Protein AF-A0A6B2CJ01-F1 (afdb_monomer_lite)

Structure (mmCIF, N/CA/C/O backbone):
data_AF-A0A6B2CJ01-F1
#
_entry.id   AF-A0A6B2CJ01-F1
#
loop_
_atom_site.group_PDB
_atom_site.id
_atom_site.type_symbol
_atom_site.label_atom_id
_atom_site.label_alt_id
_atom_site.label_comp_id
_atom_site.label_asym_id
_atom_site.label_entity_id
_atom_site.label_seq_id
_atom_site.pdbx_PDB_ins_code
_atom_site.Cartn_x
_atom_site.Cartn_y
_atom_site.Cartn_z
_atom_site.occupancy
_atom_site.B_iso_or_equiv
_atom_site.auth_seq_id
_atom_site.auth_comp_id
_atom_site.auth_asym_id
_atom_site.auth_atom_id
_atom_site.pdbx_PDB_model_num
ATOM 1 N N . THR A 1 1 ? -17.247 3.261 -7.123 1.00 86.69 1 THR A N 1
ATOM 2 C CA . THR A 1 1 ? -16.817 4.658 -6.903 1.00 86.69 1 THR A CA 1
ATOM 3 C C . THR A 1 1 ? -15.326 4.687 -6.706 1.00 86.69 1 THR A C 1
ATOM 5 O O . THR A 1 1 ? -14.814 3.746 -6.115 1.00 86.69 1 THR A O 1
ATOM 8 N N . VAL A 1 2 ? -14.649 5.714 -7.213 1.00 92.25 2 VAL A N 1
ATOM 9 C CA . VAL A 1 2 ? -13.234 5.975 -6.919 1.00 92.25 2 VAL A CA 1
ATOM 10 C C . VAL A 1 2 ? -13.175 7.196 -6.012 1.00 92.25 2 VAL A C 1
ATOM 12 O O . VAL A 1 2 ? -13.924 8.149 -6.227 1.00 92.25 2 VAL A O 1
ATOM 15 N N . GLY A 1 3 ? -12.338 7.149 -4.988 1.00 96.06 3 GLY A N 1
ATOM 16 C CA . GLY A 1 3 ? -12.121 8.259 -4.072 1.00 96.06 3 GLY A CA 1
ATOM 17 C C . GLY A 1 3 ? -10.789 8.121 -3.356 1.00 96.06 3 GLY A C 1
ATOM 18 O O . GLY A 1 3 ? -10.045 7.176 -3.594 1.00 96.06 3 GLY A O 1
ATOM 19 N N . LYS A 1 4 ? -10.514 9.059 -2.457 1.00 97.50 4 LYS A N 1
ATOM 20 C CA . LYS A 1 4 ? -9.321 9.045 -1.617 1.00 97.50 4 LYS A CA 1
ATOM 21 C C . LYS A 1 4 ? -9.708 8.677 -0.189 1.00 97.50 4 LYS A C 1
ATOM 23 O O . LYS A 1 4 ? -10.661 9.236 0.355 1.00 97.50 4 LYS A O 1
ATOM 28 N N . TRP A 1 5 ? -8.976 7.748 0.412 1.00 98.31 5 TRP A N 1
ATOM 29 C CA . TRP A 1 5 ? -9.060 7.453 1.837 1.00 98.31 5 TRP A CA 1
ATOM 30 C C . TRP A 1 5 ? -7.911 8.153 2.557 1.00 98.31 5 TRP A C 1
ATOM 32 O O . TRP A 1 5 ? -6.755 8.000 2.170 1.00 98.31 5 TRP A O 1
ATOM 42 N N . VAL A 1 6 ? -8.243 8.935 3.584 1.00 98.38 6 VAL A N 1
ATOM 43 C CA . VAL A 1 6 ? -7.283 9.676 4.408 1.00 98.38 6 VAL A CA 1
ATOM 44 C C . VAL A 1 6 ? -7.495 9.274 5.857 1.00 98.38 6 VAL A C 1
ATOM 46 O O . VAL A 1 6 ? -8.622 9.319 6.355 1.00 98.38 6 VAL A O 1
ATOM 49 N N . TYR A 1 7 ? -6.421 8.891 6.538 1.00 98.62 7 TYR A N 1
ATOM 50 C CA . TYR A 1 7 ? -6.477 8.475 7.933 1.00 98.62 7 TYR A CA 1
ATOM 51 C C . TYR A 1 7 ? -5.224 8.909 8.690 1.00 98.62 7 TYR A C 1
ATOM 53 O O . TYR A 1 7 ? -4.113 8.834 8.168 1.00 98.62 7 TYR A O 1
ATOM 61 N N . PHE A 1 8 ? -5.397 9.351 9.936 1.00 98.62 8 PHE A N 1
ATOM 62 C CA . PHE A 1 8 ? -4.280 9.676 10.817 1.00 98.62 8 PHE A CA 1
ATOM 63 C C . PHE A 1 8 ? -3.867 8.441 11.628 1.00 98.62 8 PHE A C 1
ATOM 65 O O . PHE A 1 8 ? -4.526 8.058 12.598 1.00 98.62 8 PHE A O 1
ATOM 72 N N . ASP A 1 9 ? -2.767 7.815 11.220 1.00 98.62 9 ASP A N 1
ATOM 73 C CA . ASP A 1 9 ? -2.156 6.656 11.864 1.00 98.62 9 ASP A CA 1
ATOM 74 C C . ASP A 1 9 ? -1.401 7.085 13.123 1.00 98.62 9 ASP A C 1
ATOM 76 O O . ASP A 1 9 ? -0.196 7.326 13.098 1.00 98.62 9 ASP A O 1
ATOM 80 N N . LYS A 1 10 ? -2.129 7.211 14.234 1.00 98.31 10 LYS A N 1
ATOM 81 C CA . LYS A 1 10 ? -1.575 7.612 15.537 1.00 98.31 10 LYS A CA 1
ATOM 82 C C . LYS A 1 10 ? -0.554 6.621 16.113 1.00 98.31 10 LYS A C 1
ATOM 84 O O . LYS A 1 10 ? 0.255 7.024 16.941 1.00 98.31 10 LYS A O 1
ATOM 89 N N . ASP A 1 11 ? -0.610 5.353 15.709 1.00 97.88 11 ASP A N 1
ATOM 90 C CA . ASP A 1 11 ? 0.212 4.278 16.275 1.00 97.88 11 ASP A CA 1
ATOM 91 C C . ASP A 1 11 ? 1.487 4.042 15.442 1.00 97.88 11 ASP A C 1
ATOM 93 O O . ASP A 1 11 ? 2.360 3.270 15.838 1.00 97.88 11 ASP A O 1
ATOM 97 N N . GLY A 1 12 ? 1.623 4.729 14.300 1.00 98.06 12 GLY A N 1
ATOM 98 C CA . GLY A 1 12 ? 2.792 4.639 13.429 1.00 98.06 12 GLY A CA 1
ATOM 99 C C . GLY A 1 12 ? 2.933 3.279 12.748 1.00 98.06 12 GLY A C 1
ATOM 100 O O . GLY A 1 12 ? 4.050 2.834 12.492 1.00 98.06 12 GLY A O 1
ATOM 101 N N . VAL A 1 13 ? 1.821 2.608 12.450 1.00 97.56 13 VAL A N 1
ATOM 102 C CA . VAL A 1 13 ? 1.789 1.303 11.776 1.00 97.56 13 VAL A CA 1
ATOM 103 C C . VAL A 1 13 ? 2.495 1.338 10.418 1.00 97.56 13 VAL A C 1
ATOM 105 O O . VAL A 1 13 ? 3.205 0.389 10.076 1.00 97.56 13 VAL A O 1
ATOM 108 N N . VAL A 1 14 ? 2.317 2.406 9.636 1.00 98.38 14 VAL A N 1
ATOM 109 C CA . VAL A 1 14 ? 2.888 2.512 8.282 1.00 98.38 14 VAL A CA 1
ATOM 110 C C . VAL A 1 14 ? 4.345 2.978 8.330 1.00 98.38 14 VAL A C 1
ATOM 112 O O . VAL A 1 14 ? 5.243 2.244 7.898 1.00 98.38 14 VAL A O 1
ATOM 115 N N . TYR A 1 15 ? 4.585 4.158 8.909 1.00 97.69 15 TYR A N 1
ATOM 116 C CA . TYR A 1 15 ? 5.877 4.858 8.844 1.00 97.69 15 TYR A CA 1
ATOM 117 C C . TYR A 1 15 ? 6.728 4.759 10.120 1.00 97.69 15 TYR A C 1
ATOM 119 O O . TYR A 1 15 ? 7.838 5.282 10.166 1.00 97.69 15 TYR A O 1
ATOM 127 N N . GLY A 1 16 ? 6.243 4.091 11.170 1.00 97.69 16 GLY A N 1
ATOM 128 C CA . GLY A 1 16 ? 6.944 3.985 12.455 1.00 97.69 16 GLY A CA 1
ATOM 129 C C . GLY A 1 16 ? 6.784 5.200 13.377 1.00 97.69 16 GLY A C 1
ATOM 130 O O . GLY A 1 16 ? 7.378 5.221 14.452 1.00 97.69 16 GLY A O 1
ATOM 131 N N . HIS A 1 17 ? 5.994 6.204 12.987 1.00 98.06 17 HIS A N 1
ATOM 132 C CA . HIS A 1 17 ? 5.631 7.355 13.816 1.00 98.06 17 HIS A CA 1
ATOM 133 C C . HIS A 1 17 ? 4.249 7.908 13.421 1.00 98.06 17 HIS A C 1
ATOM 135 O O . HIS A 1 17 ? 3.809 7.670 12.288 1.00 98.06 17 HIS A O 1
ATOM 141 N N . PRO A 1 18 ? 3.575 8.675 14.305 1.00 98.56 18 PRO A N 1
ATOM 142 C CA . PRO A 1 18 ? 2.276 9.268 14.010 1.00 98.56 18 PRO A CA 1
ATOM 143 C C . PRO A 1 18 ? 2.294 10.087 12.720 1.00 98.56 18 PRO A C 1
ATOM 145 O O . PRO A 1 18 ? 3.130 10.984 12.578 1.00 98.56 18 PRO A O 1
ATOM 148 N N . SER A 1 19 ? 1.410 9.754 11.779 1.00 98.56 19 SER A N 1
ATOM 149 C CA . SER A 1 19 ? 1.432 10.311 10.419 1.00 98.56 19 SER A CA 1
ATOM 150 C C . SER A 1 19 ? 0.065 10.271 9.743 1.00 98.56 19 SER A C 1
ATOM 152 O O . SER A 1 19 ? -0.760 9.406 10.030 1.00 98.56 19 SER A O 1
ATOM 154 N N . GLN A 1 20 ? -0.154 11.164 8.778 1.00 98.50 20 GLN A N 1
ATOM 155 C CA . GLN A 1 20 ? -1.269 11.045 7.839 1.00 98.50 20 GLN A CA 1
ATOM 156 C C . GLN A 1 20 ? -0.929 10.019 6.751 1.00 98.50 20 GLN A C 1
ATOM 158 O O . GLN A 1 20 ? 0.158 10.051 6.176 1.00 98.50 20 GLN A O 1
ATOM 163 N N . VAL A 1 21 ? -1.866 9.117 6.475 1.00 98.56 21 VAL A N 1
ATOM 164 C CA . VAL A 1 21 ? -1.799 8.122 5.403 1.00 98.56 21 VAL A CA 1
ATOM 165 C C . VAL A 1 21 ? -2.903 8.438 4.404 1.00 98.56 21 VAL A C 1
ATOM 167 O O . VAL A 1 21 ? -4.057 8.635 4.791 1.00 98.56 21 VAL A O 1
ATOM 170 N N . GLU A 1 22 ? -2.545 8.483 3.125 1.00 98.12 22 GLU A N 1
ATOM 171 C CA . GLU A 1 22 ? -3.475 8.688 2.018 1.00 98.12 22 GLU A CA 1
ATOM 172 C C . GLU A 1 22 ? -3.327 7.561 1.007 1.00 98.12 22 GLU A C 1
ATOM 174 O O . GLU A 1 22 ? -2.212 7.139 0.716 1.00 98.12 22 GLU A O 1
ATOM 179 N N . VAL A 1 23 ? -4.445 7.087 0.463 1.00 98.06 23 VAL A N 1
ATOM 180 C CA . VAL A 1 23 ? -4.447 6.089 -0.611 1.00 98.06 23 VAL A CA 1
ATOM 181 C C . VAL A 1 23 ? -5.695 6.243 -1.468 1.00 98.06 23 VAL A C 1
ATOM 183 O O . VAL A 1 23 ? -6.774 6.572 -0.959 1.00 98.06 23 VAL A O 1
ATOM 186 N N . ASP A 1 24 ? -5.570 5.989 -2.766 1.00 98.38 24 ASP A N 1
ATOM 187 C CA . ASP A 1 24 ? -6.731 5.920 -3.642 1.00 98.38 24 ASP A CA 1
ATOM 188 C C . ASP A 1 24 ? -7.469 4.599 -3.416 1.00 98.38 24 ASP A C 1
ATOM 190 O O . ASP A 1 24 ? -6.874 3.526 -3.313 1.00 98.38 24 ASP A O 1
ATOM 194 N N . VAL A 1 25 ? -8.794 4.674 -3.326 1.00 98.06 25 VAL A N 1
ATOM 195 C CA . VAL A 1 25 ? -9.665 3.524 -3.109 1.00 98.06 25 VAL A CA 1
ATOM 196 C C . VAL A 1 25 ? -10.744 3.463 -4.180 1.00 98.06 25 VAL A C 1
ATOM 198 O O . VAL A 1 25 ? -11.504 4.408 -4.404 1.00 98.06 25 VAL A O 1
ATOM 201 N N . ALA A 1 26 ? -10.845 2.307 -4.825 1.00 98.06 26 ALA A N 1
ATOM 202 C CA . ALA A 1 26 ? -11.963 1.953 -5.678 1.00 98.06 26 ALA A CA 1
ATOM 203 C C . ALA A 1 26 ? -12.849 0.930 -4.962 1.00 98.06 26 ALA A C 1
ATOM 205 O O . ALA A 1 26 ? -12.379 -0.108 -4.501 1.00 98.06 26 ALA A O 1
ATOM 206 N N . ILE A 1 27 ? -14.148 1.216 -4.893 1.00 97.25 27 ILE A N 1
ATOM 207 C CA . ILE A 1 27 ? -15.156 0.285 -4.376 1.00 97.25 27 ILE A CA 1
ATOM 208 C C . ILE A 1 27 ? -16.024 -0.177 -5.538 1.00 97.25 27 ILE A C 1
ATOM 210 O O . ILE A 1 27 ? -16.687 0.642 -6.197 1.00 97.25 27 ILE A O 1
ATOM 214 N N . ARG A 1 28 ? -16.024 -1.489 -5.780 1.00 94.75 28 ARG A N 1
ATOM 215 C CA . ARG A 1 28 ? -16.819 -2.143 -6.820 1.00 94.75 28 ARG A CA 1
ATOM 216 C C . ARG A 1 28 ? -17.415 -3.433 -6.276 1.00 94.75 28 ARG A C 1
ATOM 218 O O . ARG A 1 28 ? -16.678 -4.293 -5.813 1.00 94.75 28 ARG A O 1
ATOM 225 N N . ASP A 1 29 ? -18.740 -3.547 -6.328 1.00 94.62 29 ASP A N 1
ATOM 226 C CA . ASP A 1 29 ? -19.475 -4.753 -5.924 1.00 94.62 29 ASP A CA 1
ATOM 227 C C . ASP A 1 29 ? -19.081 -5.246 -4.512 1.00 94.62 29 ASP A C 1
ATOM 229 O O . ASP A 1 29 ? -18.847 -6.426 -4.278 1.00 94.62 29 ASP A O 1
ATOM 233 N N . GLY A 1 30 ? -18.924 -4.303 -3.572 1.00 93.31 30 GLY A N 1
ATOM 234 C CA . GLY A 1 30 ? -18.497 -4.568 -2.189 1.00 93.31 30 GLY A CA 1
ATOM 235 C C . GLY A 1 30 ? -17.002 -4.862 -2.010 1.00 93.31 30 GLY A C 1
ATOM 236 O O . GLY A 1 30 ? -16.524 -4.927 -0.882 1.00 93.31 30 GLY A O 1
ATOM 237 N N . THR A 1 31 ? -16.239 -4.987 -3.096 1.00 96.69 31 THR A N 1
ATOM 238 C CA . THR A 1 31 ? -14.786 -5.178 -3.050 1.00 96.69 31 THR A CA 1
ATOM 239 C C . THR A 1 31 ? -14.081 -3.834 -2.947 1.00 96.69 31 THR A C 1
ATOM 241 O O . THR A 1 31 ? -14.315 -2.940 -3.764 1.00 96.69 31 THR A O 1
ATOM 244 N N . HIS A 1 32 ? -13.198 -3.709 -1.958 1.00 98.50 32 HIS A N 1
ATOM 245 C CA . HIS A 1 32 ? -12.337 -2.548 -1.769 1.00 98.50 32 HIS A CA 1
ATOM 246 C C . HIS A 1 32 ? -10.982 -2.816 -2.420 1.00 98.50 32 HIS A C 1
ATOM 248 O O . HIS A 1 32 ? -10.355 -3.846 -2.168 1.00 98.50 32 HIS A O 1
ATOM 254 N N . ILE A 1 33 ? -10.540 -1.894 -3.266 1.00 98.62 33 ILE A N 1
ATOM 255 C CA . ILE A 1 33 ? -9.273 -1.970 -3.985 1.00 98.62 33 ILE A CA 1
ATOM 256 C C . ILE A 1 33 ? -8.492 -0.713 -3.635 1.00 98.62 33 ILE A C 1
ATOM 258 O O . ILE A 1 33 ? -8.925 0.383 -3.986 1.00 98.62 33 ILE A O 1
ATOM 262 N N . LEU A 1 34 ? -7.374 -0.871 -2.934 1.00 98.75 34 LEU A N 1
ATOM 263 C CA . LEU A 1 34 ? -6.422 0.213 -2.731 1.00 98.75 34 LEU A CA 1
ATOM 264 C C . LEU A 1 34 ? -5.473 0.255 -3.918 1.00 98.75 34 LEU A C 1
ATOM 266 O O . LEU A 1 34 ? -5.013 -0.793 -4.378 1.00 98.75 34 LEU A O 1
ATOM 270 N N . ILE A 1 35 ? -5.202 1.457 -4.406 1.00 98.38 35 ILE A N 1
ATOM 271 C CA . ILE A 1 35 ? -4.394 1.688 -5.596 1.00 98.38 35 ILE A CA 1
ATOM 272 C C . ILE A 1 35 ? -3.253 2.629 -5.220 1.00 98.38 35 ILE A C 1
ATOM 274 O O . ILE A 1 35 ? -3.492 3.722 -4.714 1.00 98.38 35 ILE A O 1
ATOM 278 N N . GLU A 1 36 ? -2.028 2.194 -5.493 1.00 97.56 36 GLU A N 1
ATOM 279 C CA . GLU A 1 36 ? -0.816 3.008 -5.416 1.00 97.56 36 GLU A CA 1
ATOM 280 C C . GLU A 1 36 ? -0.241 3.148 -6.828 1.00 97.56 36 GLU A C 1
ATOM 282 O O . GLU A 1 36 ? -0.123 2.161 -7.561 1.00 97.56 36 GLU A O 1
ATOM 287 N N . ILE A 1 37 ? 0.120 4.369 -7.224 1.00 96.81 37 ILE A N 1
ATOM 288 C CA . ILE A 1 37 ? 0.720 4.653 -8.532 1.00 96.81 37 ILE A CA 1
ATOM 289 C C . ILE A 1 37 ? 2.090 5.282 -8.310 1.00 96.81 37 ILE A C 1
ATOM 291 O O . ILE A 1 37 ? 2.191 6.349 -7.706 1.00 96.81 37 ILE A O 1
ATOM 295 N N . LYS A 1 38 ? 3.149 4.663 -8.841 1.00 95.88 38 LYS A N 1
ATOM 296 C CA . LYS A 1 38 ? 4.519 5.192 -8.742 1.00 95.88 38 LYS A CA 1
ATOM 297 C C . LYS A 1 38 ? 5.203 5.177 -10.099 1.00 95.88 38 LYS A C 1
ATOM 299 O O . LYS A 1 38 ? 4.929 4.323 -10.928 1.00 95.88 38 LYS A O 1
ATOM 304 N N . ALA A 1 39 ? 6.127 6.109 -10.328 1.00 96.25 39 ALA A N 1
ATOM 305 C CA . ALA A 1 39 ? 6.962 6.103 -11.535 1.00 96.25 39 ALA A CA 1
ATOM 306 C C . ALA A 1 39 ? 8.012 4.975 -11.522 1.00 96.25 39 ALA A C 1
ATOM 308 O O . ALA A 1 39 ? 8.531 4.584 -12.561 1.00 96.25 39 ALA A O 1
ATOM 309 N N . SER A 1 40 ? 8.352 4.479 -10.337 1.00 96.50 40 SER A N 1
ATOM 310 C CA . SER A 1 40 ? 9.246 3.354 -10.101 1.00 96.50 40 SER A CA 1
ATOM 311 C C . SER A 1 40 ? 8.904 2.783 -8.731 1.00 96.50 40 SER A C 1
ATOM 313 O O . SER A 1 40 ? 8.562 3.548 -7.825 1.00 96.50 40 SER A O 1
ATOM 315 N N . ALA A 1 41 ? 8.979 1.465 -8.577 1.00 97.38 41 ALA A N 1
ATOM 316 C CA . ALA A 1 41 ? 8.708 0.795 -7.316 1.00 97.38 41 ALA A CA 1
ATOM 317 C C . ALA A 1 41 ? 9.877 -0.088 -6.877 1.00 97.38 41 ALA A C 1
ATOM 319 O O . ALA A 1 41 ? 10.567 -0.712 -7.684 1.00 97.38 41 ALA A O 1
ATOM 320 N N . SER A 1 42 ? 10.054 -0.164 -5.565 1.00 97.81 42 SER A N 1
ATOM 321 C CA . SER A 1 42 ? 11.027 -1.006 -4.882 1.00 97.81 42 SER A CA 1
ATOM 322 C C . SER A 1 42 ? 10.339 -1.990 -3.932 1.00 97.81 42 SER A C 1
ATOM 324 O O . SER A 1 42 ? 9.137 -1.917 -3.666 1.00 97.81 42 SER A O 1
ATOM 326 N N . SER A 1 43 ? 11.118 -2.889 -3.329 1.00 98.06 43 SER A N 1
ATOM 327 C CA . SER A 1 43 ? 10.630 -3.722 -2.223 1.00 98.06 43 SER A CA 1
ATOM 328 C C . SER A 1 43 ? 10.186 -2.905 -1.003 1.00 98.06 43 SER A C 1
ATOM 330 O O . SER A 1 43 ? 9.331 -3.361 -0.247 1.00 98.06 43 SER A O 1
ATOM 332 N N . G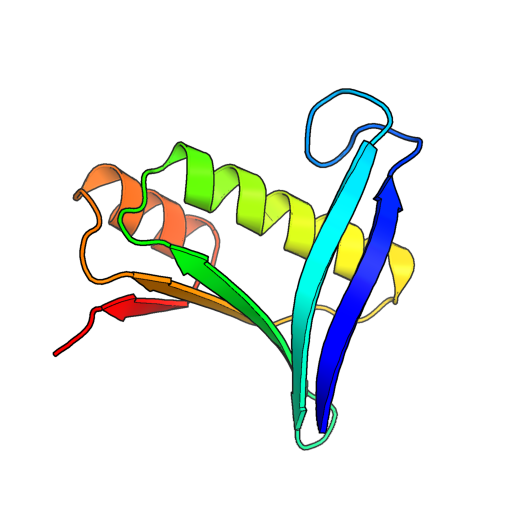LY A 1 44 ? 10.771 -1.717 -0.797 1.00 98.00 44 GLY A N 1
ATOM 333 C CA . GLY A 1 44 ? 10.377 -0.798 0.272 1.00 98.00 44 GLY A CA 1
ATOM 334 C C . GLY A 1 44 ? 8.974 -0.243 0.045 1.00 98.00 44 GLY A C 1
ATOM 335 O O . GLY A 1 44 ? 8.154 -0.295 0.957 1.00 98.00 44 GLY A O 1
ATOM 336 N N . ASP A 1 45 ? 8.674 0.170 -1.189 1.00 97.81 45 ASP A N 1
ATOM 337 C CA . ASP A 1 45 ? 7.340 0.639 -1.581 1.00 97.81 45 ASP A CA 1
ATOM 338 C C . ASP A 1 45 ? 6.285 -0.460 -1.417 1.00 97.81 45 ASP A C 1
ATOM 340 O O . ASP A 1 45 ? 5.213 -0.220 -0.869 1.00 97.81 45 ASP A O 1
ATOM 344 N N . ALA A 1 46 ? 6.601 -1.696 -1.822 1.00 98.31 46 ALA A N 1
ATOM 345 C CA . ALA A 1 46 ? 5.705 -2.834 -1.622 1.00 98.31 46 ALA A CA 1
ATOM 346 C C . ALA A 1 46 ? 5.429 -3.091 -0.127 1.00 98.31 46 ALA A C 1
ATOM 348 O O . ALA A 1 46 ? 4.288 -3.332 0.273 1.00 98.31 46 ALA A O 1
ATOM 349 N N . LEU A 1 47 ? 6.463 -3.014 0.720 1.00 98.38 47 LEU A N 1
ATOM 350 C CA . LEU A 1 47 ? 6.315 -3.189 2.163 1.00 98.38 47 LEU A CA 1
ATOM 351 C C . LEU A 1 47 ? 5.467 -2.074 2.783 1.00 98.38 47 LEU A C 1
ATOM 353 O O . LEU A 1 47 ? 4.563 -2.369 3.563 1.00 98.38 47 LEU A O 1
ATOM 357 N N . GLU A 1 48 ? 5.730 -0.820 2.432 1.00 98.56 48 GLU A N 1
ATOM 358 C CA . GLU A 1 48 ? 4.940 0.331 2.867 1.00 98.56 48 GLU A CA 1
ATOM 359 C C . GLU A 1 48 ? 3.468 0.171 2.470 1.00 98.56 48 GLU A C 1
ATOM 361 O O . GLU A 1 48 ? 2.586 0.218 3.330 1.00 98.56 48 GLU A O 1
ATOM 366 N N . PHE A 1 49 ? 3.200 -0.151 1.204 1.00 98.69 49 PHE A N 1
ATOM 367 C CA . PHE A 1 49 ? 1.841 -0.317 0.699 1.00 98.69 49 PHE A CA 1
ATOM 368 C C . PHE A 1 49 ? 1.096 -1.482 1.372 1.00 98.69 49 PHE A C 1
ATOM 370 O O . PHE A 1 49 ? -0.091 -1.378 1.686 1.00 98.69 49 PHE A O 1
ATOM 377 N N . SER A 1 50 ? 1.798 -2.568 1.714 1.00 98.75 50 SER A N 1
ATOM 378 C CA . SER A 1 50 ? 1.215 -3.657 2.511 1.00 98.75 50 SER A CA 1
ATOM 379 C C . SER A 1 50 ? 0.795 -3.209 3.918 1.00 98.75 50 SER A C 1
ATOM 381 O O . SER A 1 50 ? -0.229 -3.664 4.437 1.00 98.75 50 SER A O 1
ATOM 383 N N . ARG A 1 51 ? 1.539 -2.278 4.534 1.00 98.69 51 ARG A N 1
ATOM 384 C CA . ARG A 1 51 ? 1.181 -1.703 5.839 1.00 98.69 51 ARG A CA 1
ATOM 385 C C . ARG A 1 51 ? -0.025 -0.784 5.719 1.00 98.69 51 ARG A C 1
ATOM 387 O O . ARG A 1 51 ? -0.885 -0.842 6.593 1.00 98.69 51 ARG A O 1
ATOM 394 N N . VAL A 1 52 ? -0.132 -0.015 4.633 1.00 98.81 52 VAL A N 1
ATOM 395 C CA . VAL A 1 52 ? -1.338 0.772 4.321 1.00 98.81 52 VAL A CA 1
ATOM 396 C C . VAL A 1 52 ? -2.556 -0.148 4.216 1.00 98.81 52 VAL A C 1
ATOM 398 O O . VAL A 1 52 ? -3.567 0.104 4.868 1.00 98.81 52 VAL A O 1
ATOM 401 N N . GLY A 1 53 ? -2.441 -1.265 3.492 1.00 98.75 53 GLY A N 1
ATOM 402 C CA . GLY A 1 53 ? -3.495 -2.281 3.406 1.00 98.75 53 GLY A CA 1
ATOM 403 C C . GLY A 1 53 ? -3.915 -2.846 4.763 1.00 98.75 53 GLY A C 1
ATOM 404 O O . GLY A 1 53 ? -5.106 -2.927 5.063 1.00 98.75 53 GLY A O 1
ATOM 405 N N . LYS A 1 54 ? -2.943 -3.181 5.618 1.00 98.62 54 LYS A N 1
ATOM 406 C CA . LYS A 1 54 ? -3.204 -3.687 6.973 1.00 98.62 54 LYS A CA 1
ATOM 407 C C . LYS A 1 54 ? -3.860 -2.641 7.876 1.00 98.62 54 LYS A C 1
ATOM 409 O O . LYS A 1 54 ? -4.759 -2.973 8.650 1.00 98.62 54 LYS A O 1
ATOM 414 N N . LEU A 1 55 ? -3.417 -1.387 7.794 1.00 98.75 55 LEU A N 1
ATOM 415 C CA . LEU A 1 55 ? -4.021 -0.277 8.524 1.00 98.75 55 LEU A CA 1
ATOM 416 C C . LEU A 1 55 ? -5.473 -0.074 8.078 1.00 98.75 55 LEU A C 1
ATOM 418 O O . LEU A 1 55 ? -6.363 0.017 8.919 1.00 98.75 55 LEU A O 1
ATOM 422 N N . TYR A 1 56 ? -5.720 -0.086 6.769 1.00 98.69 56 TYR A N 1
ATOM 423 C CA . TYR A 1 56 ? -7.059 0.008 6.201 1.00 98.69 56 TYR A CA 1
ATOM 424 C C . TYR A 1 56 ? -7.977 -1.111 6.706 1.00 98.69 56 TYR A C 1
ATOM 426 O O . TYR A 1 56 ? -9.078 -0.833 7.179 1.00 98.69 56 TYR A O 1
ATOM 434 N N . GLU A 1 57 ? -7.519 -2.366 6.659 1.00 98.56 57 GLU A N 1
ATOM 435 C CA . GLU A 1 57 ? -8.267 -3.523 7.169 1.00 98.56 57 GLU A CA 1
ATOM 436 C C . GLU A 1 57 ? -8.563 -3.384 8.666 1.00 98.56 57 GLU A C 1
ATOM 438 O O . GLU A 1 57 ? -9.689 -3.616 9.094 1.00 98.56 57 GLU A O 1
ATOM 443 N N . THR A 1 58 ? -7.591 -2.923 9.455 1.00 98.31 58 THR A N 1
ATOM 444 C CA . THR A 1 58 ? -7.764 -2.709 10.900 1.00 98.31 58 THR A CA 1
ATOM 445 C C . THR A 1 58 ? -8.809 -1.631 11.199 1.00 98.31 58 THR A C 1
ATOM 447 O O . THR A 1 58 ? -9.624 -1.797 12.102 1.00 98.31 58 THR A O 1
ATOM 450 N N . VAL A 1 59 ? -8.797 -0.525 10.450 1.00 98.38 59 VAL A N 1
ATOM 451 C CA . VAL A 1 59 ? -9.698 0.618 10.675 1.00 98.38 59 VAL A CA 1
ATOM 452 C C . VAL A 1 59 ? -11.112 0.344 10.163 1.00 98.38 59 VAL A C 1
ATOM 454 O O . VAL A 1 59 ? -12.085 0.772 10.780 1.00 98.38 59 VAL A O 1
ATOM 457 N N . THR A 1 60 ? -11.238 -0.339 9.026 1.00 97.69 60 THR A N 1
ATOM 458 C CA . THR A 1 60 ? -12.524 -0.506 8.327 1.00 97.69 60 THR A CA 1
ATOM 459 C C . THR A 1 60 ? -13.171 -1.871 8.545 1.00 97.69 60 THR A C 1
ATOM 461 O O . THR A 1 60 ? -14.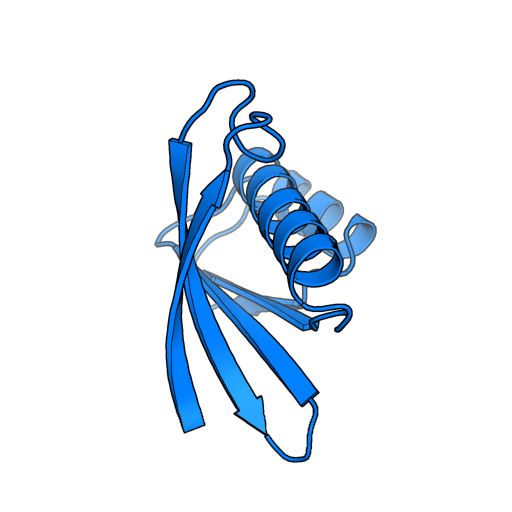360 -2.025 8.279 1.00 97.69 60 THR A O 1
ATOM 464 N N . GLY A 1 61 ? -12.407 -2.869 8.999 1.00 98.19 61 GLY A N 1
ATOM 465 C CA . GLY A 1 61 ? -12.835 -4.267 9.071 1.00 98.19 61 GLY A CA 1
ATOM 466 C C . GLY A 1 61 ? -12.913 -4.969 7.710 1.00 98.19 61 GLY A C 1
ATOM 467 O O . GLY A 1 61 ? -13.397 -6.097 7.636 1.00 98.19 61 GLY A O 1
ATOM 468 N N . ILE A 1 62 ? -12.468 -4.321 6.628 1.00 98.06 62 ILE A N 1
ATOM 469 C CA . ILE A 1 62 ? -12.558 -4.838 5.260 1.00 98.06 62 ILE A CA 1
ATOM 470 C C . ILE A 1 62 ? -11.154 -5.112 4.742 1.00 98.06 62 ILE A C 1
ATOM 472 O O . ILE A 1 62 ? -10.352 -4.191 4.609 1.00 98.06 62 ILE A O 1
ATOM 476 N N . LY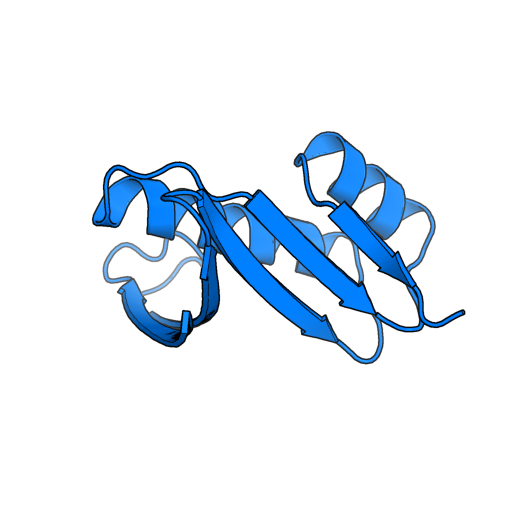S A 1 63 ? -10.872 -6.369 4.392 1.00 98.19 63 LYS A N 1
ATOM 477 C CA . LYS A 1 63 ? -9.613 -6.751 3.752 1.00 98.19 63 LYS A CA 1
ATOM 478 C C . LYS A 1 63 ? -9.577 -6.245 2.304 1.00 98.19 63 LYS A C 1
ATOM 480 O O . LYS A 1 63 ? -10.365 -6.732 1.487 1.00 98.19 63 LYS A O 1
ATOM 485 N N . PRO A 1 64 ? -8.690 -5.298 1.953 1.00 98.56 64 PRO A N 1
ATOM 486 C CA . PRO A 1 64 ? -8.642 -4.769 0.602 1.00 98.56 64 PRO A CA 1
ATOM 487 C C . PRO A 1 64 ? -7.813 -5.656 -0.334 1.00 98.56 64 PRO A C 1
ATOM 489 O O . PRO A 1 64 ? -6.903 -6.370 0.091 1.00 98.56 64 PRO A O 1
ATOM 492 N N . ARG A 1 65 ? -8.074 -5.541 -1.639 1.00 98.56 65 ARG A N 1
ATOM 493 C CA . ARG A 1 65 ? -7.087 -5.879 -2.674 1.00 98.56 65 ARG A CA 1
ATOM 494 C C . ARG A 1 65 ? -6.085 -4.736 -2.796 1.00 98.56 65 ARG A C 1
ATOM 496 O O . ARG A 1 65 ? -6.480 -3.574 -2.721 1.00 98.56 65 ARG A O 1
ATOM 503 N N . LEU A 1 66 ? -4.815 -5.066 -3.004 1.00 98.81 66 LEU A N 1
ATOM 504 C CA . LEU A 1 66 ? -3.739 -4.091 -3.166 1.00 98.81 66 LEU A CA 1
ATOM 505 C C . LEU A 1 66 ? -3.256 -4.110 -4.610 1.00 98.81 66 LEU A C 1
ATOM 507 O O . LEU A 1 66 ? -2.811 -5.149 -5.093 1.00 98.81 66 LEU A O 1
ATOM 511 N N . VAL A 1 67 ? -3.347 -2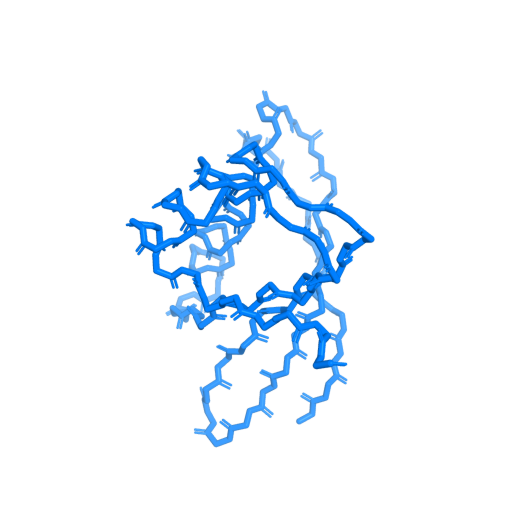.968 -5.283 1.00 98.50 67 VAL A N 1
ATOM 512 C CA . VAL A 1 67 ? -2.940 -2.795 -6.678 1.00 98.50 67 VAL A CA 1
ATOM 513 C C . VAL A 1 67 ? -1.846 -1.737 -6.755 1.00 98.50 67 VAL A C 1
ATOM 515 O O . VAL A 1 67 ? -2.056 -0.596 -6.357 1.00 98.50 67 VAL A O 1
ATOM 518 N N . LEU A 1 68 ? -0.687 -2.117 -7.283 1.00 98.19 68 LEU A N 1
ATOM 519 C CA . LEU A 1 68 ? 0.431 -1.223 -7.560 1.00 98.19 68 LEU A CA 1
ATOM 520 C C . LEU A 1 68 ? 0.563 -1.038 -9.072 1.00 98.19 68 LEU A C 1
ATOM 522 O O . LEU A 1 68 ? 0.806 -2.000 -9.801 1.00 98.19 68 LEU A O 1
ATOM 526 N N . VAL A 1 69 ? 0.429 0.198 -9.543 1.00 97.88 69 VAL A N 1
ATOM 527 C CA . VAL A 1 69 ? 0.633 0.566 -10.947 1.00 97.88 69 VAL A CA 1
ATOM 528 C C . VAL A 1 69 ? 1.969 1.286 -11.076 1.00 97.88 69 VAL A C 1
ATOM 530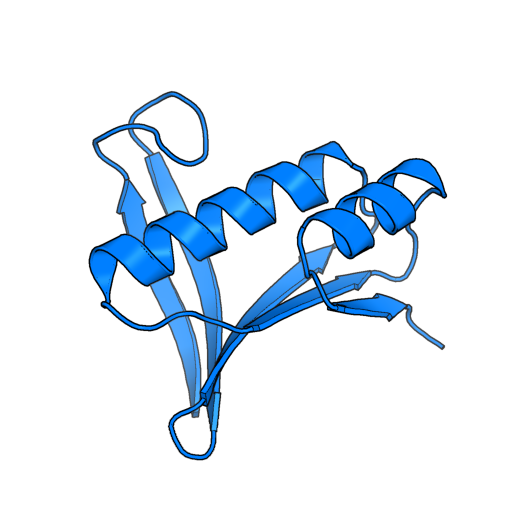 O O . VAL A 1 69 ? 2.178 2.334 -10.466 1.00 97.88 69 VAL A O 1
ATOM 533 N N . THR A 1 70 ? 2.891 0.733 -11.862 1.00 97.25 70 THR A N 1
ATOM 534 C CA . THR A 1 70 ? 4.221 1.331 -12.042 1.00 97.25 70 THR A CA 1
ATOM 535 C C . THR A 1 70 ? 4.832 0.958 -13.387 1.00 97.25 70 THR A C 1
ATOM 537 O O . THR A 1 70 ? 4.810 -0.213 -13.743 1.00 97.25 70 THR A O 1
ATOM 540 N N . PRO A 1 71 ? 5.429 1.885 -14.155 1.00 96.88 71 PRO A N 1
ATOM 541 C CA . PRO A 1 71 ? 6.118 1.519 -15.390 1.00 96.88 71 PRO A CA 1
ATOM 542 C C . PRO A 1 71 ? 7.429 0.759 -15.126 1.00 96.88 71 PRO A C 1
ATOM 544 O O . PRO A 1 71 ? 7.954 0.127 -16.037 1.00 96.88 71 PRO A O 1
ATOM 547 N N . PHE A 1 72 ? 7.969 0.808 -13.902 1.00 96.56 72 PHE A N 1
ATOM 548 C CA . PHE A 1 72 ? 9.214 0.132 -13.548 1.00 96.56 72 PHE A CA 1
ATOM 549 C C . PHE A 1 72 ? 9.178 -0.454 -12.133 1.00 96.56 72 PHE A C 1
ATOM 551 O O . PHE A 1 72 ? 8.738 0.191 -11.181 1.00 96.56 72 PHE A O 1
ATOM 558 N N . ILE A 1 73 ? 9.682 -1.674 -11.984 1.00 96.81 73 ILE A N 1
ATOM 559 C CA . ILE A 1 73 ? 9.887 -2.346 -10.700 1.00 96.81 73 ILE A CA 1
ATOM 560 C C . ILE A 1 73 ? 11.082 -3.293 -10.840 1.00 96.81 73 ILE A C 1
ATOM 562 O O . ILE A 1 73 ? 11.215 -3.957 -11.867 1.00 96.81 73 ILE A O 1
ATOM 566 N N . ASP A 1 74 ? 11.970 -3.337 -9.843 1.00 94.19 74 ASP A N 1
ATOM 567 C CA . ASP A 1 74 ? 13.085 -4.294 -9.846 1.00 94.19 74 ASP A CA 1
ATOM 568 C C . ASP A 1 74 ? 12.620 -5.706 -9.431 1.00 94.19 74 ASP A C 1
ATOM 570 O O . ASP A 1 74 ? 11.566 -5.877 -8.812 1.00 94.19 74 ASP A O 1
ATOM 574 N N . ASP A 1 75 ? 13.406 -6.743 -9.746 1.00 96.56 75 ASP A N 1
ATOM 575 C CA . ASP A 1 75 ? 13.045 -8.145 -9.451 1.00 96.56 75 ASP A CA 1
ATOM 576 C C . ASP A 1 75 ? 12.752 -8.378 -7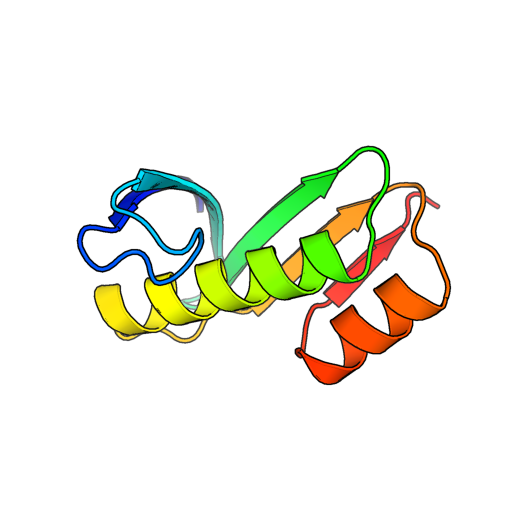.960 1.00 96.56 75 ASP A C 1
ATOM 578 O O . ASP A 1 75 ? 11.883 -9.169 -7.585 1.00 96.56 75 ASP A O 1
ATOM 582 N N . ARG A 1 76 ? 13.470 -7.663 -7.086 1.00 97.06 76 ARG A N 1
ATOM 583 C CA . ARG A 1 76 ? 13.269 -7.737 -5.634 1.00 97.06 76 ARG A CA 1
ATOM 584 C C . ARG A 1 76 ? 11.940 -7.115 -5.223 1.00 97.06 76 ARG A C 1
ATOM 586 O O . ARG A 1 76 ? 11.260 -7.673 -4.363 1.00 97.06 76 ARG A O 1
ATOM 593 N N . GLY A 1 77 ? 11.571 -5.986 -5.818 1.00 97.31 77 GLY A N 1
ATOM 594 C CA . GLY A 1 77 ? 10.282 -5.335 -5.644 1.00 97.31 77 GLY A CA 1
ATOM 595 C C . GLY A 1 77 ? 9.138 -6.221 -6.113 1.00 97.31 77 GLY A C 1
ATOM 596 O O . GLY A 1 77 ? 8.176 -6.402 -5.368 1.00 97.31 77 GLY A O 1
ATOM 597 N N . LEU A 1 78 ? 9.272 -6.847 -7.285 1.00 97.44 78 LEU A N 1
ATOM 598 C CA . LEU A 1 78 ? 8.256 -7.751 -7.822 1.00 97.44 78 LEU A CA 1
ATOM 599 C C . LEU A 1 78 ? 8.060 -8.984 -6.926 1.00 97.44 78 LEU A C 1
ATOM 601 O O . LEU A 1 78 ? 6.929 -9.355 -6.607 1.00 97.44 78 LEU A O 1
ATOM 605 N N . GLU A 1 79 ? 9.152 -9.589 -6.453 1.00 98.31 79 GLU A N 1
ATOM 606 C CA . GLU A 1 79 ? 9.089 -10.727 -5.532 1.00 98.31 79 GLU A CA 1
ATOM 607 C C . GLU A 1 79 ? 8.501 -10.340 -4.164 1.00 98.31 79 GLU A C 1
ATOM 609 O O . GLU A 1 79 ? 7.738 -11.110 -3.573 1.00 98.31 79 GLU A O 1
ATOM 614 N N . ALA A 1 80 ? 8.819 -9.145 -3.655 1.00 98.44 80 ALA A N 1
ATOM 615 C CA . ALA A 1 80 ? 8.218 -8.619 -2.432 1.00 98.44 80 ALA A CA 1
ATOM 616 C C . ALA A 1 80 ? 6.708 -8.398 -2.601 1.00 98.44 80 ALA A C 1
ATOM 618 O O . ALA A 1 80 ? 5.931 -8.870 -1.771 1.00 98.44 80 ALA A O 1
ATOM 619 N N . ALA A 1 81 ? 6.286 -7.759 -3.696 1.00 98.38 81 ALA A N 1
ATOM 620 C CA . ALA A 1 81 ? 4.880 -7.539 -4.019 1.00 98.38 81 ALA A CA 1
ATOM 621 C C . ALA A 1 81 ? 4.105 -8.865 -4.082 1.00 98.38 81 ALA A C 1
ATOM 623 O O . ALA A 1 81 ? 3.079 -9.015 -3.415 1.00 98.38 81 ALA A O 1
ATOM 624 N N . ARG A 1 82 ? 4.659 -9.873 -4.770 1.00 98.19 82 ARG A N 1
ATOM 625 C CA . ARG A 1 82 ? 4.083 -11.223 -4.854 1.00 98.19 82 ARG A CA 1
ATOM 626 C C . ARG A 1 82 ? 3.881 -11.858 -3.478 1.00 98.19 82 ARG A C 1
ATOM 628 O O . ARG A 1 82 ? 2.805 -12.380 -3.196 1.00 98.19 82 ARG A O 1
ATOM 635 N N . LYS A 1 83 ? 4.895 -11.807 -2.606 1.00 98.44 83 LYS A N 1
ATOM 636 C CA . LYS A 1 83 ? 4.821 -12.356 -1.238 1.00 98.44 83 LYS A CA 1
ATOM 637 C C . LYS A 1 83 ? 3.807 -11.632 -0.355 1.00 98.44 83 LYS A C 1
ATOM 639 O O . LYS A 1 83 ? 3.227 -12.254 0.530 1.00 98.44 83 LYS A O 1
ATOM 644 N N . LEU A 1 84 ? 3.612 -10.338 -0.587 1.00 98.44 84 LEU A N 1
ATOM 645 C CA . LEU A 1 84 ? 2.692 -9.487 0.167 1.00 98.44 84 LEU A CA 1
ATOM 646 C C . LEU A 1 84 ? 1.259 -9.502 -0.394 1.00 98.44 84 LEU A C 1
ATOM 648 O O . LEU A 1 84 ? 0.378 -8.880 0.193 1.00 98.44 84 LEU A O 1
ATOM 652 N N . GLY A 1 85 ? 1.008 -10.220 -1.496 1.00 98.19 85 GLY A N 1
ATOM 653 C CA . GLY A 1 85 ? -0.309 -10.281 -2.136 1.00 98.19 85 GLY A CA 1
ATOM 654 C C . GLY A 1 85 ? -0.695 -8.995 -2.870 1.00 98.19 85 GLY A C 1
ATOM 655 O O . GLY A 1 85 ? -1.880 -8.683 -2.965 1.00 98.19 85 GLY A O 1
ATOM 656 N N . ILE A 1 86 ? 0.295 -8.242 -3.356 1.00 98.75 86 ILE A N 1
ATOM 657 C CA . ILE A 1 86 ? 0.104 -7.016 -4.133 1.00 98.75 86 ILE A CA 1
ATOM 658 C C . ILE A 1 86 ? 0.082 -7.375 -5.619 1.00 98.75 86 ILE A C 1
ATOM 660 O O . ILE A 1 86 ? 1.020 -7.975 -6.146 1.00 98.75 86 ILE A O 1
ATOM 664 N N . GLU A 1 87 ? -0.991 -6.986 -6.297 1.00 98.38 87 GLU A N 1
ATOM 665 C CA . GLU A 1 87 ? -1.121 -7.096 -7.745 1.00 98.38 87 GLU A CA 1
ATOM 666 C C . GLU A 1 87 ? -0.329 -5.964 -8.402 1.00 98.38 87 GLU A C 1
ATOM 668 O O . GLU A 1 87 ? -0.607 -4.790 -8.160 1.00 98.38 87 GLU A O 1
ATOM 673 N N . VAL A 1 88 ? 0.658 -6.303 -9.231 1.00 98.06 88 VAL A N 1
ATOM 674 C CA . VAL A 1 88 ? 1.478 -5.314 -9.939 1.00 98.06 88 VAL A CA 1
ATOM 675 C C . VAL A 1 88 ? 1.030 -5.237 -11.391 1.00 98.06 88 VAL A C 1
ATOM 677 O O . VAL A 1 88 ? 1.048 -6.242 -12.100 1.00 98.06 88 VAL A O 1
ATOM 680 N N . TYR A 1 89 ? 0.671 -4.036 -11.834 1.00 96.88 89 TYR A N 1
ATOM 681 C CA . TYR A 1 89 ? 0.426 -3.734 -13.238 1.00 96.88 89 TYR A CA 1
ATOM 682 C C . TYR A 1 89 ? 1.538 -2.825 -13.733 1.00 96.88 89 TYR A C 1
ATOM 684 O O . TYR A 1 89 ? 1.672 -1.679 -13.294 1.00 96.88 89 TYR A O 1
ATOM 692 N N . THR A 1 90 ? 2.338 -3.348 -14.655 1.00 91.56 90 THR A N 1
ATOM 693 C CA . THR A 1 90 ? 3.293 -2.531 -15.388 1.00 91.56 90 THR A CA 1
ATOM 694 C C . THR A 1 90 ? 2.602 -1.865 -16.563 1.00 91.56 90 THR A C 1
ATOM 696 O O . THR A 1 90 ? 1.729 -2.469 -17.189 1.00 91.56 90 THR A O 1
ATOM 699 N N . SER A 1 91 ? 2.968 -0.619 -16.866 1.00 74.31 91 SER A N 1
ATOM 700 C CA . SER A 1 91 ? 2.579 -0.016 -18.142 1.00 74.31 91 SER A CA 1
ATOM 701 C C . SER A 1 91 ? 3.043 -0.942 -19.270 1.00 74.31 91 SER A C 1
ATOM 703 O O . SER A 1 91 ? 4.199 -1.367 -19.264 1.00 74.31 91 SER A O 1
ATOM 705 N N . VAL A 1 92 ? 2.118 -1.312 -20.159 1.00 55.94 92 VAL A N 1
ATOM 706 C CA . VAL A 1 92 ? 2.382 -2.164 -21.332 1.00 55.94 92 VAL A CA 1
ATOM 707 C C . VAL A 1 92 ? 3.261 -1.432 -22.336 1.00 55.94 92 VAL A C 1
ATOM 709 O O . VAL A 1 92 ? 3.037 -0.210 -22.506 1.00 55.94 92 VAL A O 1
#

Foldseek 3Di:
DKDKDWDFPCCCQQNNHTDIDIWIWDADPNAIETEAEDQEFELSNLSSQLSVQVVCCVVPVHRHAAEYEYQYYDPRNVVSNVVSRYHYDHDD

Sequence (92 aa):
TVGKWVYFDKDGVVYGHPSQVEVDVAIRDGTHILIEIKASASSGDALEFSRVGKLYETVTGIKPRLVLVTPFIDDRGLEAARKLGIEVYTSV

Radius of gyration: 12.79 Å; chains: 1; bounding box: 33×23×38 Å

Secondary structure (DSSP, 8-state):
-EEEEEEEETT-TTTSSSEEEEEEEEEETTEEEEEEE-SSB-HHHHHHHHHHHHHHHHHHS---EEEEE-S-B-HHHHHHHHHHTEEEE---

pLDDT: mean 96.87, std 5.23, range [55.94, 98.81]